Protein AF-A0A662C9D8-F1 (afdb_monomer_lite)

Sequence (83 aa):
DAFTDVLAFPGDGKYLGDVIISVERAKEQAPNFGFTFEKELALLVVHGVLHLLGYRDYTTEEAREMERLQGDILQEVEEKGLI

Secondary structure (DSSP, 8-state):
----SEEEEE--SS--EEEEE-HHHHHHHGGGGT--HHHHHHHHHHHHHHHHTT---SSHHHHHHHHHHHHHHHHHHHHTT--

Foldseek 3Di:
DPPDQWDAAQDDPVGLTDIDGDLVVLCVCQVVVVHDSQLSVLLSVLLNSCVSVVQDCPDPVSVVVSVVSSVVVSVVCVVVVVD

pLDDT: mean 90.85, std 10.75, range [40.25, 98.19]

Radius of gyration: 12.89 Å; chains: 1; bounding box: 29×25×36 Å

Structure (mmCIF, N/CA/C/O backbone):
data_AF-A0A662C9D8-F1
#
_entry.id   AF-A0A662C9D8-F1
#
loop_
_atom_site.group_PDB
_atom_site.id
_atom_site.type_symbol
_atom_site.label_atom_id
_atom_site.label_alt_id
_atom_site.label_comp_id
_atom_site.label_asym_id
_atom_site.label_entity_id
_atom_site.label_seq_id
_atom_site.pdbx_PDB_ins_code
_atom_site.Cartn_x
_atom_site.Cartn_y
_atom_site.Cartn_z
_atom_site.occupancy
_atom_site.B_iso_or_equiv
_atom_site.auth_seq_id
_atom_site.auth_comp_id
_atom_site.auth_asym_id
_atom_site.auth_atom_id
_atom_site.pdbx_PDB_model_num
ATOM 1 N N . ASP A 1 1 ? 11.596 -7.689 -3.579 1.00 43.88 1 ASP A N 1
ATOM 2 C CA . ASP A 1 1 ? 11.336 -9.084 -3.165 1.00 43.88 1 ASP A CA 1
ATOM 3 C C . ASP A 1 1 ? 11.686 -9.343 -1.708 1.00 43.88 1 ASP A C 1
ATOM 5 O O . ASP A 1 1 ? 12.669 -10.001 -1.387 1.00 43.88 1 ASP A O 1
ATOM 9 N N . ALA A 1 2 ? 10.852 -8.822 -0.814 1.00 40.25 2 ALA A N 1
ATOM 10 C CA . ALA A 1 2 ? 10.729 -9.272 0.568 1.00 40.25 2 ALA A CA 1
ATOM 11 C C . ALA A 1 2 ? 9.315 -9.853 0.698 1.00 40.25 2 ALA A C 1
ATOM 13 O O . ALA A 1 2 ? 8.429 -9.342 0.029 1.00 40.25 2 ALA A O 1
ATOM 14 N N . PHE A 1 3 ? 9.127 -10.935 1.463 1.00 48.41 3 PHE A N 1
ATOM 15 C CA . PHE A 1 3 ? 7.844 -11.620 1.708 1.00 48.41 3 PHE A CA 1
ATOM 16 C C . PHE A 1 3 ? 6.648 -10.652 1.667 1.00 48.41 3 PHE A C 1
ATOM 18 O O . PHE A 1 3 ? 6.436 -9.928 2.634 1.00 48.41 3 PHE A O 1
ATOM 25 N N . THR A 1 4 ? 5.935 -10.588 0.537 1.00 56.75 4 THR A N 1
ATOM 26 C CA . THR A 1 4 ? 5.057 -9.443 0.276 1.00 56.75 4 THR A CA 1
ATOM 27 C C . THR A 1 4 ? 3.725 -9.638 1.002 1.00 56.75 4 THR A C 1
ATOM 29 O O . THR A 1 4 ? 3.044 -10.657 0.887 1.00 56.75 4 THR A O 1
ATOM 32 N N . ASP A 1 5 ? 3.400 -8.662 1.826 1.00 71.94 5 ASP A N 1
ATOM 33 C CA . ASP A 1 5 ? 2.120 -8.405 2.481 1.00 71.94 5 ASP A CA 1
ATOM 34 C C . ASP A 1 5 ? 1.033 -7.980 1.480 1.00 71.94 5 ASP A C 1
ATOM 36 O O . ASP A 1 5 ? -0.159 -8.204 1.719 1.00 71.94 5 ASP A O 1
ATOM 40 N N . VAL A 1 6 ? 1.452 -7.462 0.324 1.00 82.75 6 VAL A N 1
ATOM 41 C CA . VAL A 1 6 ? 0.603 -7.113 -0.814 1.00 82.75 6 VAL A CA 1
ATOM 42 C C . VAL A 1 6 ? 1.186 -7.588 -2.148 1.00 82.75 6 VAL A C 1
ATOM 44 O O . VAL A 1 6 ? 2.389 -7.521 -2.390 1.00 82.75 6 VAL A O 1
ATOM 47 N N . LEU A 1 7 ? 0.327 -8.081 -3.038 1.00 88.62 7 LEU A N 1
ATOM 48 C CA . LEU A 1 7 ? 0.650 -8.415 -4.426 1.00 88.62 7 LEU A CA 1
ATOM 49 C C . LEU A 1 7 ? -0.256 -7.623 -5.367 1.00 88.62 7 LEU A C 1
ATOM 51 O O . LEU A 1 7 ? -1.469 -7.582 -5.167 1.00 88.62 7 LEU A O 1
ATOM 55 N N . ALA A 1 8 ? 0.330 -7.040 -6.410 1.00 89.25 8 ALA A N 1
ATOM 56 C CA . ALA A 1 8 ? -0.382 -6.294 -7.439 1.00 89.25 8 ALA A CA 1
ATOM 57 C C . ALA A 1 8 ? -0.259 -7.009 -8.794 1.00 89.25 8 ALA A C 1
ATOM 59 O O . ALA A 1 8 ? 0.848 -7.277 -9.264 1.00 89.25 8 ALA A O 1
ATOM 60 N N . PHE A 1 9 ? -1.390 -7.308 -9.431 1.00 91.31 9 PHE A N 1
ATOM 61 C CA . PHE A 1 9 ? -1.458 -7.976 -10.731 1.00 91.31 9 PHE A CA 1
ATOM 62 C C . PHE A 1 9 ? -2.109 -7.041 -11.752 1.00 91.31 9 PHE A C 1
ATOM 64 O O . PHE A 1 9 ? -3.316 -6.823 -11.670 1.00 91.31 9 PHE A O 1
ATOM 71 N N . PRO A 1 10 ? -1.349 -6.473 -12.704 1.00 91.38 10 PRO A N 1
ATOM 72 C CA . PRO A 1 10 ? -1.888 -5.510 -13.657 1.00 91.38 10 PRO A CA 1
ATOM 73 C C . PRO A 1 10 ? -2.934 -6.142 -14.582 1.00 91.38 10 PRO A C 1
ATOM 75 O O . PRO A 1 10 ? -2.756 -7.257 -15.075 1.00 91.38 10 PRO A O 1
ATOM 78 N N . GLY A 1 11 ? -4.017 -5.402 -14.818 1.00 90.75 11 GLY A N 1
ATOM 79 C CA . GLY A 1 11 ? -5.091 -5.769 -15.738 1.00 90.75 11 GLY A CA 1
ATOM 80 C C . GLY A 1 11 ? -4.872 -5.261 -17.168 1.00 90.75 11 GLY A C 1
ATOM 81 O O . GLY A 1 11 ? -3.782 -4.829 -17.548 1.00 90.75 11 GLY A O 1
ATOM 82 N N . ASP A 1 12 ? -5.927 -5.305 -17.985 1.00 89.19 12 ASP A N 1
ATOM 83 C CA . ASP A 1 12 ? -5.905 -4.925 -19.396 1.00 89.19 12 ASP A CA 1
ATOM 84 C C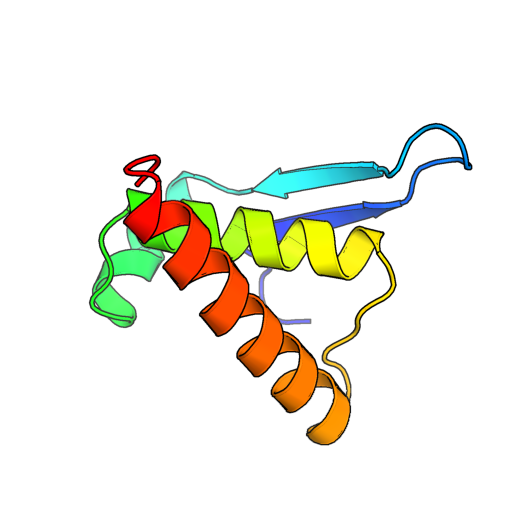 . ASP A 1 12 ? -6.672 -3.620 -19.682 1.00 89.19 12 ASP A C 1
ATOM 86 O O . ASP A 1 12 ? -7.833 -3.616 -20.077 1.00 89.19 12 ASP A O 1
ATOM 90 N N . GLY A 1 13 ? -6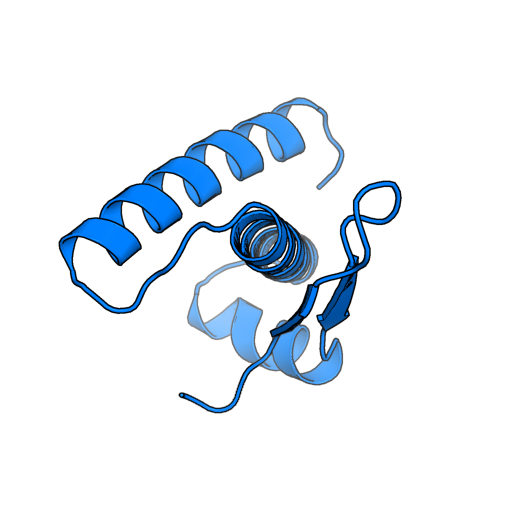.008 -2.467 -19.554 1.00 78.38 13 GLY A N 1
ATOM 91 C CA . GLY A 1 13 ? -6.454 -1.162 -20.079 1.00 78.38 13 GLY A CA 1
ATOM 92 C C . GLY A 1 13 ? -7.712 -0.549 -19.436 1.00 78.38 13 GLY A C 1
ATOM 93 O O . GLY A 1 13 ? -7.657 0.563 -18.923 1.00 78.38 13 GLY A O 1
ATOM 94 N N . LYS A 1 14 ? -8.859 -1.238 -19.480 1.00 87.81 14 LYS A N 1
ATOM 95 C CA . LYS A 1 14 ? -10.111 -0.883 -18.788 1.00 87.81 14 LYS A CA 1
ATOM 96 C C . LYS A 1 14 ? -10.154 -1.405 -17.354 1.00 87.81 14 LYS A C 1
ATOM 98 O O . LYS A 1 14 ? -10.899 -0.865 -16.541 1.00 87.81 14 LYS A O 1
ATOM 103 N N . TYR A 1 15 ? -9.386 -2.449 -17.069 1.00 92.62 15 TYR A N 1
ATOM 104 C CA . TYR A 1 15 ? -9.206 -3.009 -15.743 1.00 92.62 15 TYR A CA 1
ATOM 105 C C . TYR A 1 15 ? -7.802 -2.676 -15.246 1.00 92.62 15 TYR A C 1
ATOM 107 O O . TYR A 1 15 ? -6.823 -3.006 -15.911 1.00 92.62 15 TYR A O 1
ATOM 115 N N . LEU A 1 16 ? -7.707 -1.993 -14.103 1.00 93.25 16 LEU A N 1
ATOM 116 C CA . LEU A 1 16 ? -6.417 -1.577 -13.552 1.00 93.25 16 LEU A CA 1
ATOM 117 C C . LEU A 1 16 ? -5.607 -2.789 -13.059 1.00 93.25 16 LEU A C 1
ATOM 119 O O . LEU A 1 16 ? -4.404 -2.863 -13.298 1.00 93.25 16 LEU A O 1
ATOM 123 N N . GLY A 1 17 ? -6.277 -3.759 -12.436 1.00 96.00 17 GLY A N 1
ATOM 124 C CA . GLY A 1 17 ? -5.658 -4.971 -11.913 1.00 96.00 17 GLY A CA 1
ATOM 125 C C . GLY A 1 17 ? -6.188 -5.379 -10.542 1.00 96.00 17 GLY A C 1
ATOM 126 O O . GLY A 1 17 ? -7.055 -4.710 -9.977 1.00 96.00 17 GLY A O 1
ATOM 127 N N . ASP A 1 18 ? -5.635 -6.470 -10.020 1.00 96.12 18 ASP A N 1
ATOM 128 C CA . ASP A 1 18 ? -5.942 -7.016 -8.699 1.00 96.12 18 ASP A CA 1
ATOM 129 C C . ASP A 1 18 ? -4.898 -6.577 -7.673 1.00 96.12 18 ASP A C 1
ATOM 131 O O . ASP A 1 18 ? -3.696 -6.642 -7.932 1.00 96.12 18 ASP A O 1
ATOM 135 N N . VAL A 1 19 ? -5.359 -6.210 -6.477 1.00 95.44 19 VAL A N 1
ATOM 136 C CA . VAL A 1 19 ? -4.516 -6.063 -5.286 1.00 95.44 19 VAL A CA 1
ATOM 137 C C . VAL A 1 19 ? -4.921 -7.142 -4.288 1.00 95.44 19 VAL A C 1
ATOM 139 O O . VAL A 1 19 ? -6.063 -7.179 -3.832 1.00 95.44 19 VAL A O 1
ATOM 142 N N . ILE A 1 20 ? -3.990 -8.033 -3.954 1.00 95.25 20 ILE A N 1
ATOM 143 C CA . ILE A 1 20 ? -4.196 -9.130 -3.007 1.00 95.25 20 ILE A CA 1
ATOM 144 C C . ILE A 1 20 ? -3.388 -8.829 -1.751 1.00 95.25 20 ILE A C 1
ATOM 146 O O . ILE A 1 20 ? -2.171 -8.698 -1.827 1.00 95.25 20 ILE A O 1
ATOM 150 N N . ILE A 1 21 ? -4.059 -8.740 -0.602 1.00 94.12 21 ILE A N 1
ATOM 151 C CA . ILE A 1 21 ? -3.440 -8.392 0.684 1.00 94.12 21 ILE A CA 1
ATOM 152 C C . ILE A 1 21 ? -3.644 -9.532 1.678 1.00 94.12 21 ILE A C 1
ATOM 154 O O . ILE A 1 21 ? -4.761 -10.034 1.833 1.00 94.12 21 ILE A O 1
ATOM 158 N N . SER A 1 22 ? -2.581 -9.921 2.387 1.00 93.88 22 SER A N 1
ATOM 159 C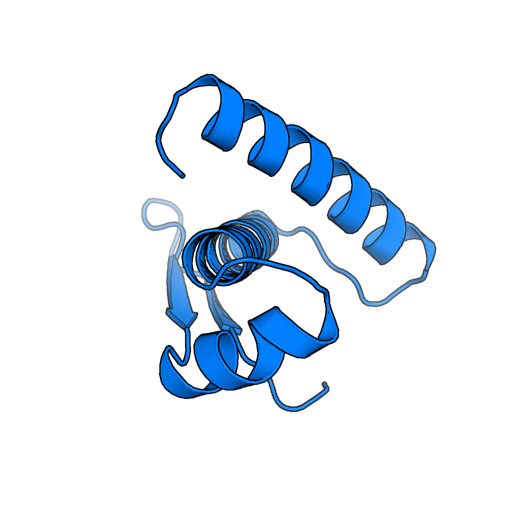 CA . SER A 1 22 ? -2.704 -10.830 3.529 1.00 93.88 22 SER A CA 1
ATOM 160 C C . SER A 1 22 ? -3.126 -10.056 4.776 1.00 93.88 22 SER A C 1
ATOM 162 O O . SER A 1 22 ? -2.348 -9.313 5.372 1.00 93.88 22 SER A O 1
AT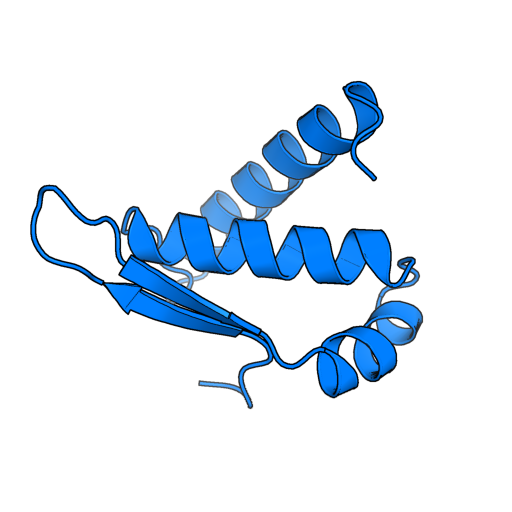OM 164 N N . VAL A 1 23 ? -4.370 -10.269 5.205 1.00 92.31 23 VAL A N 1
ATOM 165 C CA . VAL A 1 23 ? -4.934 -9.627 6.402 1.00 92.31 23 VAL A CA 1
ATOM 166 C C . VAL A 1 23 ? -4.213 -10.078 7.671 1.00 92.31 23 VAL A C 1
ATOM 168 O O . VAL A 1 23 ? -4.005 -9.279 8.582 1.00 92.31 23 VAL A O 1
ATOM 171 N N . GLU A 1 24 ? -3.832 -11.351 7.748 1.00 91.75 24 GLU A N 1
ATOM 172 C CA . GLU A 1 24 ? -3.075 -11.896 8.872 1.00 91.75 24 GLU A CA 1
ATOM 173 C C . GLU A 1 24 ? -1.731 -11.180 9.017 1.00 91.75 24 GLU A C 1
ATOM 175 O O . GLU A 1 24 ? -1.391 -10.746 10.117 1.00 91.75 24 GLU A O 1
ATOM 180 N N . ARG A 1 25 ? -1.011 -10.973 7.906 1.00 90.12 25 ARG A N 1
ATOM 181 C CA . ARG A 1 25 ? 0.273 -10.264 7.920 1.00 90.12 25 ARG A CA 1
ATOM 182 C C . ARG A 1 25 ? 0.126 -8.791 8.257 1.00 90.12 25 ARG A C 1
ATOM 184 O O . ARG A 1 25 ? 0.839 -8.331 9.142 1.00 90.12 25 ARG A O 1
ATOM 191 N N . ALA A 1 26 ? -0.866 -8.105 7.692 1.00 91.06 26 ALA A N 1
ATOM 192 C CA . ALA A 1 26 ? -1.158 -6.718 8.049 1.00 91.06 26 ALA A CA 1
ATOM 193 C C . ALA A 1 26 ? -1.403 -6.552 9.565 1.00 91.06 26 ALA A C 1
ATOM 195 O O . ALA A 1 26 ? -0.891 -5.631 10.197 1.00 91.06 26 ALA A O 1
ATOM 196 N N . LYS A 1 27 ? -2.126 -7.486 10.201 1.00 92.25 27 LYS A N 1
ATOM 197 C CA . LYS A 1 27 ? -2.331 -7.474 11.664 1.00 92.25 27 LYS A CA 1
ATOM 198 C C . LYS A 1 27 ? -1.045 -7.713 12.452 1.00 92.25 27 LYS A C 1
ATOM 200 O O . LYS A 1 27 ? -0.861 -7.101 13.501 1.00 92.25 27 LYS A O 1
ATOM 205 N N . GLU A 1 28 ? -0.185 -8.613 11.982 1.00 91.06 28 GLU A N 1
ATOM 206 C CA . GLU A 1 28 ? 1.107 -8.909 12.611 1.00 91.06 28 GLU A CA 1
ATOM 207 C C . GLU A 1 28 ? 2.113 -7.754 12.455 1.00 91.06 28 GLU A C 1
ATOM 209 O O . GLU A 1 28 ? 2.942 -7.539 13.340 1.00 91.06 28 GLU A O 1
ATOM 214 N N . GLN A 1 29 ? 2.042 -7.006 11.349 1.00 87.50 29 GLN A N 1
ATOM 215 C CA . GLN A 1 29 ? 2.963 -5.915 11.016 1.00 87.50 29 GLN A CA 1
ATOM 216 C C . GLN A 1 29 ? 2.587 -4.583 11.657 1.00 87.50 29 GLN A C 1
ATOM 218 O O . GLN A 1 29 ? 3.491 -3.888 12.121 1.00 87.50 29 GLN A O 1
ATOM 223 N N . ALA A 1 30 ? 1.295 -4.248 11.744 1.00 89.38 30 ALA A N 1
ATOM 224 C CA . ALA A 1 30 ? 0.837 -2.941 12.222 1.00 89.38 30 ALA A CA 1
ATOM 225 C C . ALA A 1 30 ? 1.508 -2.477 13.539 1.00 89.38 30 ALA A C 1
ATOM 227 O O . ALA A 1 30 ? 1.994 -1.341 13.593 1.00 89.38 30 ALA A O 1
ATOM 228 N N . PRO A 1 31 ? 1.662 -3.329 14.580 1.00 90.62 31 PRO A N 1
ATOM 229 C CA . PRO A 1 31 ? 2.322 -2.922 15.821 1.00 90.62 31 PRO A CA 1
ATOM 230 C C . PRO A 1 31 ? 3.811 -2.585 15.656 1.00 90.62 31 PRO A C 1
ATOM 232 O O . PRO A 1 31 ? 4.327 -1.761 16.408 1.00 90.62 31 PRO A O 1
ATOM 235 N N . ASN A 1 32 ? 4.504 -3.186 14.682 1.00 88.38 32 ASN A N 1
ATOM 236 C CA . ASN A 1 32 ? 5.935 -2.957 14.445 1.00 88.38 32 ASN A CA 1
ATOM 237 C C . ASN A 1 32 ? 6.211 -1.546 13.908 1.00 88.38 32 ASN A C 1
ATOM 239 O O . ASN A 1 32 ? 7.293 -1.007 14.134 1.00 88.38 32 ASN A O 1
ATOM 243 N N . PHE A 1 33 ? 5.223 -0.947 13.241 1.00 83.06 33 PHE A N 1
ATOM 244 C CA . PHE A 1 33 ? 5.278 0.417 12.712 1.00 83.06 33 PHE A CA 1
ATOM 245 C C . PHE A 1 33 ? 4.492 1.424 13.565 1.00 83.06 33 PHE A C 1
ATOM 247 O O . PHE A 1 33 ? 4.414 2.602 13.224 1.00 83.06 33 PHE A O 1
ATOM 254 N N . GLY A 1 34 ? 3.931 0.987 14.699 1.00 88.69 34 GLY A N 1
ATOM 255 C CA . GLY A 1 34 ? 3.117 1.839 15.570 1.00 88.69 34 GLY A CA 1
ATOM 256 C C . GLY A 1 34 ? 1.782 2.257 14.945 1.00 88.69 34 GLY A C 1
ATOM 257 O O . GLY A 1 34 ? 1.221 3.281 15.334 1.00 88.69 34 GLY A O 1
ATOM 258 N N . PHE A 1 35 ? 1.282 1.492 13.974 1.00 90.69 35 PHE A N 1
ATOM 259 C CA . PHE A 1 35 ? 0.022 1.746 13.285 1.00 90.69 35 PHE A CA 1
ATOM 260 C C . PHE A 1 35 ? -1.133 0.940 13.878 1.00 90.69 35 PHE A C 1
ATOM 262 O O . PHE A 1 35 ? -0.949 -0.085 14.541 1.00 90.69 35 PHE A O 1
ATOM 269 N N . THR A 1 36 ? -2.352 1.416 13.623 1.00 94.06 36 THR A N 1
ATOM 270 C CA . THR A 1 36 ? -3.555 0.594 13.763 1.00 94.06 36 THR A CA 1
ATOM 271 C C . THR A 1 36 ? -3.618 -0.413 12.618 1.00 94.06 36 THR A C 1
ATOM 273 O O . THR A 1 36 ? -2.991 -0.228 11.573 1.00 94.06 36 THR A O 1
ATOM 276 N N . PHE A 1 37 ? -4.396 -1.481 12.798 1.00 93.44 37 PHE A N 1
ATOM 277 C CA . PHE A 1 37 ? -4.629 -2.446 11.725 1.00 93.44 37 PHE A CA 1
ATOM 278 C C . PHE A 1 37 ? -5.245 -1.771 10.491 1.00 93.44 37 PHE A C 1
ATOM 280 O O . PHE A 1 37 ? -4.848 -2.062 9.368 1.00 93.44 37 PHE A O 1
ATOM 287 N N . GLU A 1 38 ? -6.177 -0.843 10.699 1.00 94.31 38 GLU A N 1
ATOM 288 C CA . GLU A 1 38 ? -6.858 -0.097 9.644 1.00 94.31 38 GLU A CA 1
ATOM 289 C C . GLU A 1 38 ? -5.875 0.756 8.836 1.00 94.31 38 GLU A C 1
ATOM 291 O O . GLU A 1 38 ? -5.932 0.758 7.607 1.00 94.31 38 GLU A O 1
ATOM 296 N N . LYS A 1 39 ? -4.931 1.422 9.513 1.00 93.81 39 LYS A N 1
ATOM 297 C CA . LYS A 1 39 ? -3.904 2.243 8.865 1.00 93.81 39 LYS A CA 1
ATOM 298 C C . LYS A 1 39 ? -2.902 1.402 8.079 1.00 93.81 39 LYS A C 1
ATOM 300 O O . LYS A 1 39 ? -2.564 1.767 6.957 1.00 93.81 39 LYS A O 1
ATOM 305 N N . GLU A 1 40 ? -2.474 0.267 8.627 1.00 94.25 40 GLU A N 1
ATOM 306 C CA . GLU A 1 40 ? -1.606 -0.674 7.910 1.00 94.25 40 GLU A CA 1
ATOM 307 C C . GLU A 1 40 ? -2.309 -1.245 6.673 1.00 94.25 40 GLU A C 1
ATOM 309 O O . GLU A 1 40 ? -1.756 -1.254 5.576 1.00 94.25 40 GLU A O 1
ATOM 314 N N . LEU A 1 41 ? -3.570 -1.659 6.816 1.00 94.19 41 LEU A N 1
ATOM 315 C CA . LEU A 1 41 ? -4.353 -2.163 5.694 1.00 94.19 41 LEU A CA 1
ATOM 316 C C . LEU A 1 41 ? -4.524 -1.094 4.606 1.00 94.19 41 LEU A C 1
ATOM 318 O O . LEU A 1 41 ? -4.382 -1.400 3.422 1.00 94.19 41 LEU A O 1
ATOM 322 N N . ALA A 1 42 ? -4.793 0.155 4.989 1.00 95.25 42 ALA A N 1
ATOM 323 C CA . ALA A 1 42 ? -4.885 1.266 4.050 1.00 95.25 42 ALA A CA 1
ATOM 324 C C . ALA A 1 42 ? -3.555 1.535 3.340 1.00 95.25 42 ALA A C 1
ATOM 326 O O . ALA A 1 42 ? -3.554 1.728 2.125 1.00 95.25 42 ALA A O 1
ATOM 327 N N . LEU A 1 43 ? -2.429 1.486 4.059 1.00 94.75 43 LEU A N 1
ATOM 328 C CA . LEU A 1 43 ? -1.099 1.625 3.467 1.00 94.75 43 LEU A CA 1
ATOM 329 C C . LEU A 1 43 ? -0.865 0.554 2.394 1.00 94.75 43 LEU A C 1
ATOM 331 O O . LEU A 1 43 ? -0.463 0.894 1.284 1.00 94.75 43 LEU A O 1
ATOM 335 N N . LEU A 1 44 ? -1.182 -0.711 2.686 1.00 94.88 44 LEU A N 1
ATOM 336 C CA . LEU A 1 44 ? -1.029 -1.821 1.739 1.00 94.88 44 LEU A CA 1
ATOM 337 C C . LEU A 1 44 ? -1.941 -1.678 0.513 1.00 94.88 44 LEU A C 1
ATOM 339 O O . LEU A 1 44 ? -1.514 -1.959 -0.607 1.00 94.88 44 LEU A O 1
ATOM 343 N N . VAL A 1 45 ? -3.176 -1.192 0.691 1.00 95.69 45 VAL A N 1
ATOM 344 C CA . VAL A 1 45 ? -4.076 -0.876 -0.434 1.00 95.69 45 VAL A CA 1
ATOM 345 C C . VAL A 1 45 ? -3.479 0.223 -1.310 1.00 95.69 45 VAL A C 1
ATOM 347 O O . VAL A 1 45 ? -3.401 0.054 -2.527 1.00 95.69 45 VAL A O 1
ATOM 350 N N . VAL A 1 46 ? -3.038 1.334 -0.713 1.00 96.31 46 VAL A N 1
ATOM 351 C CA . VAL A 1 46 ? -2.441 2.459 -1.448 1.00 96.31 46 VAL A CA 1
ATOM 352 C C . VAL A 1 46 ? -1.185 2.008 -2.190 1.00 96.31 46 VAL A C 1
ATOM 354 O O . VAL A 1 46 ? -1.050 2.279 -3.381 1.00 96.31 46 VAL A O 1
ATOM 357 N N . HIS A 1 47 ? -0.310 1.260 -1.521 1.00 95.19 47 HIS A N 1
ATOM 358 C CA . HIS A 1 47 ? 0.906 0.701 -2.101 1.00 95.19 47 HIS A CA 1
ATOM 359 C C . HIS A 1 47 ? 0.601 -0.204 -3.307 1.00 95.19 47 HIS A C 1
ATOM 361 O O . HIS A 1 47 ? 1.137 0.002 -4.398 1.00 95.19 47 HIS A O 1
ATOM 367 N N . GLY A 1 48 ? -0.331 -1.152 -3.157 1.00 95.38 48 GLY A N 1
ATOM 368 C CA . GLY A 1 48 ? -0.750 -2.034 -4.246 1.00 95.38 48 GLY A CA 1
ATOM 369 C C . GLY A 1 48 ? -1.339 -1.274 -5.438 1.00 95.38 48 GLY A C 1
ATOM 370 O O . GLY A 1 48 ? -0.991 -1.556 -6.584 1.00 95.38 48 GLY A O 1
ATOM 371 N N . VAL A 1 49 ? -2.180 -0.265 -5.191 1.00 96.12 49 VAL A N 1
ATOM 372 C CA . VAL A 1 49 ? -2.756 0.576 -6.254 1.00 96.12 49 VAL A CA 1
ATOM 373 C C . VAL A 1 49 ? -1.682 1.395 -6.970 1.00 96.12 49 VAL A C 1
ATOM 375 O O . VAL A 1 49 ? -1.705 1.477 -8.197 1.00 96.12 49 VAL A O 1
ATOM 378 N N . LEU A 1 50 ? -0.716 1.967 -6.246 1.00 96.12 50 LEU A N 1
ATOM 379 C CA . LEU A 1 50 ? 0.401 2.701 -6.846 1.00 96.12 50 LEU A CA 1
ATOM 380 C C . LEU A 1 50 ? 1.224 1.802 -7.780 1.00 96.12 50 LEU A C 1
ATOM 382 O O . LEU A 1 50 ? 1.565 2.225 -8.887 1.00 96.12 50 LEU A O 1
ATOM 386 N N . HIS A 1 51 ? 1.454 0.542 -7.409 1.00 94.94 51 HIS A N 1
ATOM 387 C CA . HIS A 1 51 ? 2.074 -0.425 -8.315 1.00 94.94 51 HIS A CA 1
ATOM 388 C C . HIS A 1 51 ? 1.251 -0.686 -9.576 1.00 94.94 51 HIS A C 1
ATOM 390 O O . HIS A 1 51 ? 1.811 -0.709 -10.674 1.00 94.94 51 HIS A O 1
ATOM 396 N N . LEU A 1 52 ? -0.073 -0.821 -9.460 1.00 95.12 52 LEU A N 1
ATOM 397 C CA . LEU A 1 52 ? -0.933 -0.967 -10.638 1.00 95.12 52 LEU A CA 1
ATOM 398 C C . LEU A 1 52 ? -0.916 0.278 -11.543 1.00 95.12 52 LEU A C 1
ATOM 400 O O . LEU A 1 52 ? -1.073 0.160 -12.757 1.00 95.12 52 LEU A O 1
ATOM 404 N N . LEU A 1 53 ? -0.681 1.464 -10.975 1.00 94.88 53 LEU A N 1
ATOM 405 C CA . LEU A 1 53 ? -0.509 2.721 -11.713 1.00 94.88 53 LEU A CA 1
ATOM 406 C C . LEU A 1 53 ? 0.895 2.888 -12.324 1.00 94.88 53 LEU A C 1
ATOM 408 O O . LEU A 1 53 ? 1.145 3.867 -13.026 1.00 94.88 53 LEU A O 1
ATOM 412 N N . GLY A 1 54 ? 1.800 1.931 -12.101 1.00 93.25 54 GLY A N 1
ATOM 413 C CA . GLY A 1 54 ? 3.138 1.908 -12.689 1.00 93.25 54 GLY A CA 1
ATOM 414 C C . GLY A 1 54 ? 4.231 2.551 -11.838 1.00 93.25 54 GLY A C 1
ATOM 415 O O . GLY A 1 54 ? 5.366 2.646 -12.313 1.00 93.25 54 GLY A O 1
ATOM 416 N N . TYR A 1 55 ? 3.930 2.953 -10.599 1.00 95.19 55 TYR A N 1
ATOM 417 C CA . TYR A 1 55 ? 4.957 3.353 -9.641 1.00 95.19 55 TYR A CA 1
ATOM 418 C C . TYR A 1 55 ? 5.759 2.130 -9.187 1.00 95.19 55 TYR A C 1
ATOM 420 O O . TYR A 1 55 ? 5.254 1.007 -9.097 1.00 95.19 55 TYR A O 1
ATOM 428 N N . ARG A 1 56 ? 7.047 2.354 -8.949 1.00 93.25 56 ARG A N 1
ATOM 429 C CA . ARG A 1 56 ? 8.018 1.336 -8.548 1.00 93.25 56 ARG A CA 1
ATOM 430 C C . ARG A 1 56 ? 8.748 1.825 -7.308 1.00 93.25 56 ARG A C 1
ATOM 432 O O . ARG A 1 56 ? 8.689 3.005 -6.981 1.00 93.25 56 ARG A O 1
ATOM 439 N N . ASP A 1 57 ? 9.448 0.912 -6.666 1.00 92.12 57 ASP A N 1
ATOM 440 C CA . ASP A 1 57 ? 10.245 1.126 -5.463 1.00 92.12 57 ASP A CA 1
ATOM 441 C C . ASP A 1 57 ? 11.586 0.368 -5.553 1.00 92.12 57 ASP A C 1
ATOM 443 O O . ASP A 1 57 ? 12.158 -0.060 -4.551 1.00 92.12 57 ASP A O 1
ATOM 447 N N . TYR A 1 58 ? 12.109 0.177 -6.773 1.00 91.62 58 TYR A N 1
ATOM 448 C CA . TYR A 1 58 ? 13.321 -0.617 -7.007 1.00 91.62 58 TYR A CA 1
ATOM 449 C C . TYR A 1 58 ? 14.604 0.180 -6.774 1.00 91.62 58 TYR A C 1
ATOM 451 O O . TYR A 1 58 ? 15.642 -0.398 -6.441 1.00 91.62 58 TYR A O 1
ATOM 459 N N . THR A 1 59 ? 14.547 1.497 -6.963 1.00 94.88 59 THR A N 1
ATOM 460 C CA . THR A 1 59 ? 15.627 2.424 -6.616 1.00 94.88 59 THR A CA 1
ATOM 461 C C . THR A 1 59 ? 15.249 3.276 -5.411 1.00 94.88 59 THR A C 1
ATOM 463 O O . THR A 1 59 ? 14.078 3.447 -5.081 1.00 94.88 59 THR A O 1
ATOM 466 N N . THR A 1 60 ? 16.253 3.860 -4.760 1.00 95.38 60 THR A N 1
ATOM 467 C CA . THR A 1 60 ? 16.045 4.794 -3.645 1.00 95.38 60 THR A CA 1
ATOM 468 C C . THR A 1 60 ? 15.185 5.989 -4.061 1.00 95.38 60 THR A C 1
ATOM 470 O O . THR A 1 60 ? 14.384 6.485 -3.275 1.00 95.38 60 THR A O 1
ATOM 473 N N . GLU A 1 61 ? 15.364 6.486 -5.283 1.00 96.56 61 GLU A N 1
ATOM 474 C CA . GLU A 1 61 ? 14.620 7.622 -5.820 1.00 96.56 61 GLU A CA 1
ATOM 475 C C . GLU A 1 61 ? 13.155 7.261 -6.080 1.00 96.56 61 GLU A C 1
ATOM 477 O O . GLU A 1 61 ? 12.264 8.020 -5.704 1.00 96.56 61 GLU A O 1
ATOM 482 N N . GLU A 1 62 ? 12.915 6.092 -6.676 1.00 95.62 62 GLU A N 1
ATOM 483 C CA . GLU A 1 62 ? 11.578 5.544 -6.912 1.00 95.62 62 GLU A CA 1
ATOM 484 C C . GLU A 1 62 ? 10.836 5.302 -5.589 1.00 95.62 62 GLU A C 1
ATOM 486 O O . GLU A 1 62 ? 9.722 5.794 -5.404 1.00 95.62 62 GLU A O 1
ATOM 491 N N . ALA A 1 63 ? 11.497 4.646 -4.629 1.00 94.69 63 ALA A N 1
ATOM 492 C CA . ALA A 1 63 ? 10.940 4.372 -3.309 1.00 94.69 63 ALA A CA 1
ATOM 493 C C . ALA A 1 63 ? 10.570 5.660 -2.561 1.00 94.69 63 ALA A C 1
ATOM 495 O O . ALA A 1 63 ? 9.480 5.754 -2.011 1.00 94.69 63 ALA A O 1
ATOM 496 N N . ARG A 1 64 ? 11.423 6.694 -2.596 1.00 96.69 64 ARG A N 1
ATOM 497 C CA . ARG A 1 64 ? 11.128 7.989 -1.954 1.00 96.69 64 ARG A CA 1
ATOM 498 C C . ARG A 1 64 ? 9.906 8.682 -2.543 1.00 96.69 64 ARG A C 1
ATOM 500 O O . ARG A 1 64 ? 9.140 9.295 -1.803 1.00 96.69 64 ARG A O 1
ATOM 507 N N . GLU A 1 65 ? 9.735 8.628 -3.862 1.00 97.38 65 GLU A N 1
ATOM 508 C CA . GLU A 1 65 ? 8.551 9.210 -4.496 1.00 97.38 65 GLU A CA 1
ATOM 509 C C . GLU A 1 65 ? 7.290 8.425 -4.122 1.00 97.38 65 GLU A C 1
ATOM 511 O O . GLU A 1 65 ? 6.263 9.022 -3.797 1.00 97.38 65 GLU A O 1
ATOM 516 N N . MET A 1 66 ? 7.376 7.095 -4.094 1.00 96.44 66 MET A N 1
ATOM 517 C CA . MET A 1 66 ? 6.263 6.240 -3.689 1.00 96.44 66 MET A CA 1
ATOM 518 C C . MET A 1 66 ? 5.900 6.438 -2.208 1.00 96.44 66 MET A C 1
ATOM 520 O O . MET A 1 66 ? 4.724 6.588 -1.889 1.00 96.44 66 MET A O 1
ATOM 524 N N . GLU A 1 67 ? 6.884 6.546 -1.311 1.00 95.75 67 GLU A N 1
ATOM 525 C CA . GLU A 1 67 ? 6.689 6.873 0.109 1.00 95.75 67 GLU A CA 1
ATOM 526 C C . GLU A 1 67 ? 5.995 8.227 0.298 1.00 95.75 67 GLU A C 1
ATOM 528 O O . GLU A 1 67 ? 5.077 8.345 1.113 1.00 95.75 67 GLU A O 1
ATOM 533 N N . ARG A 1 68 ? 6.389 9.242 -0.481 1.00 98.19 68 ARG A N 1
ATOM 534 C CA . ARG A 1 68 ? 5.753 10.565 -0.458 1.00 98.19 68 ARG A CA 1
ATOM 535 C C . ARG A 1 68 ? 4.280 10.477 -0.860 1.00 98.19 68 ARG A C 1
ATOM 537 O O . ARG A 1 68 ? 3.421 10.979 -0.143 1.00 98.19 68 ARG A O 1
ATOM 544 N N . LEU A 1 69 ? 3.984 9.803 -1.973 1.00 98.19 69 LEU A N 1
ATOM 545 C CA . LEU A 1 69 ? 2.613 9.609 -2.456 1.00 98.19 69 LEU A CA 1
ATOM 546 C C . LEU A 1 69 ? 1.759 8.807 -1.470 1.00 98.19 69 LEU A C 1
ATOM 548 O O . LEU A 1 69 ? 0.605 9.158 -1.239 1.00 98.19 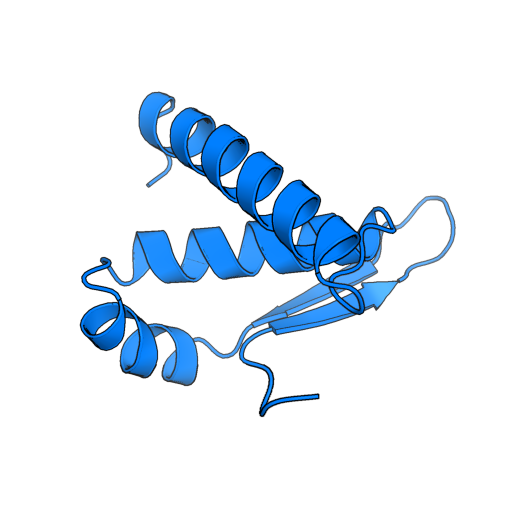69 LEU A O 1
ATOM 552 N N . GLN A 1 70 ? 2.321 7.761 -0.861 1.00 97.06 70 GLN A N 1
ATOM 553 C CA . GLN A 1 70 ? 1.652 6.993 0.190 1.00 97.06 70 GLN A CA 1
ATOM 554 C C . GLN A 1 70 ? 1.252 7.890 1.366 1.00 97.06 70 GLN A C 1
ATOM 556 O O . GLN A 1 70 ? 0.118 7.802 1.830 1.00 97.06 70 GLN A O 1
ATOM 561 N N . GLY A 1 71 ? 2.157 8.763 1.822 1.00 96.38 71 GLY A N 1
ATOM 562 C CA . GLY A 1 71 ? 1.884 9.711 2.902 1.00 96.38 71 GLY A CA 1
ATOM 563 C C . GLY A 1 71 ? 0.760 10.690 2.560 1.00 96.38 71 GLY A C 1
ATOM 564 O O . GLY A 1 71 ? -0.187 10.815 3.336 1.00 96.38 71 GLY A O 1
ATOM 565 N N . ASP A 1 72 ? 0.832 11.318 1.384 1.00 98.12 72 ASP A N 1
ATOM 566 C CA . ASP A 1 72 ? -0.172 12.286 0.922 1.00 98.12 72 ASP A CA 1
ATOM 567 C C . ASP A 1 72 ? -1.570 11.643 0.816 1.00 98.12 72 ASP A C 1
ATOM 569 O O . ASP A 1 72 ? -2.561 12.196 1.293 1.00 98.12 72 ASP A O 1
ATOM 573 N N . ILE A 1 73 ? -1.656 10.443 0.227 1.00 97.81 73 ILE A N 1
ATOM 574 C CA . ILE A 1 73 ? -2.928 9.730 0.040 1.00 97.81 73 ILE A CA 1
ATOM 575 C C . ILE A 1 73 ? -3.489 9.250 1.382 1.00 97.81 73 ILE A C 1
ATOM 577 O O . ILE A 1 73 ? -4.688 9.386 1.620 1.00 97.81 73 ILE A O 1
ATOM 581 N N . LEU A 1 74 ? -2.654 8.700 2.271 1.00 96.12 74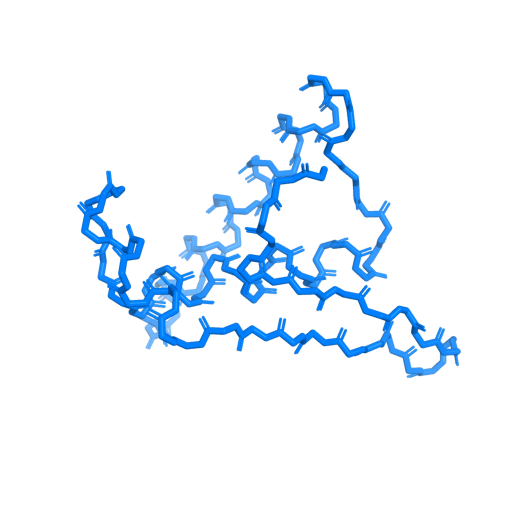 LEU A N 1
ATOM 582 C CA . LEU A 1 74 ? -3.106 8.259 3.594 1.00 96.12 74 LEU A CA 1
ATOM 583 C C . LEU A 1 74 ? -3.656 9.420 4.418 1.00 96.12 74 LEU A C 1
ATOM 585 O O . LEU A 1 74 ? -4.699 9.262 5.048 1.00 96.12 74 LEU A O 1
ATOM 589 N N . GLN A 1 75 ? -3.003 10.583 4.370 1.00 96.69 75 GLN A N 1
ATOM 590 C CA . GLN A 1 75 ? -3.517 11.782 5.019 1.00 96.69 75 GLN A CA 1
ATOM 591 C C . GLN A 1 75 ? -4.903 12.156 4.473 1.00 96.69 75 GLN A C 1
ATOM 593 O O . GLN A 1 75 ? -5.818 12.408 5.251 1.00 96.69 75 GLN A O 1
ATOM 598 N N . GLU A 1 76 ? -5.096 12.144 3.151 1.00 97.06 76 GLU A N 1
ATOM 599 C CA . GLU A 1 76 ? -6.398 12.460 2.550 1.00 97.06 76 GLU A CA 1
ATOM 600 C C . GLU A 1 76 ? -7.493 11.455 2.963 1.00 97.06 76 GLU A C 1
ATOM 602 O O . GLU A 1 76 ? -8.645 11.832 3.196 1.00 97.06 76 GLU A O 1
ATOM 607 N N . VAL A 1 77 ? -7.152 10.167 3.060 1.00 94.88 77 VAL A N 1
ATOM 608 C CA . VAL A 1 77 ? -8.073 9.102 3.493 1.00 94.88 77 VAL A CA 1
ATOM 609 C C . VAL A 1 77 ? -8.459 9.272 4.971 1.00 94.88 77 VAL A C 1
ATOM 611 O O . VAL A 1 77 ? -9.643 9.145 5.297 1.00 94.88 77 VAL A O 1
ATOM 614 N N . GLU A 1 78 ? -7.504 9.625 5.840 1.00 94.44 78 GLU A N 1
ATOM 615 C CA . GLU A 1 78 ? -7.743 9.965 7.254 1.00 94.44 78 GLU A CA 1
ATOM 616 C C . GLU A 1 78 ? -8.627 11.216 7.391 1.00 94.44 78 GLU A C 1
ATOM 618 O O . GLU A 1 78 ? -9.619 11.211 8.120 1.00 94.44 78 GLU A O 1
ATOM 623 N N . GLU A 1 79 ? -8.339 12.284 6.642 1.00 96.12 79 GLU A N 1
ATOM 624 C CA . GLU A 1 79 ? -9.118 13.533 6.668 1.00 96.12 79 GLU A CA 1
ATOM 625 C C . GLU A 1 79 ? -10.572 13.333 6.215 1.00 96.12 79 GLU A C 1
ATOM 627 O O . GLU A 1 79 ? -11.483 14.029 6.672 1.00 96.12 79 GLU A O 1
ATOM 632 N N . LYS A 1 80 ? -10.811 12.348 5.343 1.00 95.44 80 LYS A N 1
ATOM 633 C CA . LYS A 1 80 ? -12.151 11.934 4.907 1.00 95.44 80 LYS A CA 1
ATOM 634 C C . LYS A 1 80 ? -12.862 11.010 5.902 1.00 95.44 80 LYS A C 1
ATOM 636 O O . LYS A 1 80 ? -14.024 10.678 5.668 1.00 95.44 80 LYS A O 1
ATOM 641 N N . GLY A 1 81 ? -12.203 10.606 6.991 1.00 93.44 81 GLY A N 1
ATOM 642 C CA . GLY A 1 81 ? -12.749 9.712 8.015 1.00 93.44 81 GLY A CA 1
ATOM 643 C C . GLY A 1 81 ? -13.012 8.295 7.505 1.00 93.44 81 GLY A C 1
ATOM 644 O O . GLY A 1 81 ? -13.952 7.643 7.961 1.00 93.44 81 GLY A O 1
ATOM 645 N N . LEU A 1 82 ? -12.244 7.850 6.506 1.00 89.38 82 LEU A N 1
ATOM 646 C CA . LEU A 1 82 ? -12.350 6.499 5.952 1.00 89.38 82 LEU A CA 1
ATOM 647 C C . LEU A 1 82 ? -11.520 5.477 6.740 1.00 89.38 82 LEU A C 1
ATOM 649 O O . LEU A 1 82 ? -11.804 4.282 6.637 1.00 89.38 82 LEU A O 1
ATOM 653 N N . ILE A 1 83 ? -10.538 5.951 7.513 1.00 89.81 83 ILE A N 1
ATOM 654 C CA . ILE A 1 83 ? -9.735 5.195 8.483 1.00 89.81 83 ILE A CA 1
ATOM 655 C C . ILE A 1 83 ? -9.493 6.020 9.745 1.00 89.81 83 ILE A C 1
ATOM 657 O O . ILE A 1 83 ? -9.632 7.263 9.665 1.00 89.81 83 ILE A O 1
#